Protein AF-D2MNS5-F1 (afdb_monomer_lite)

Sequence (82 aa):
MYVGQAYQCCKKKSQRNEYDEQFLNLIETTLMTCSEPTNWIIRHDYLEKKKNNWYMEYFAKSSYYRLKKVAINEFLNCLEVS

Foldseek 3Di:
DLLVVLCCVVPPPVPDDPVNVVVSVLLVVLLVVFDPLLNVLCCQVPRDPHDPCPCVVPDDPVRNVVSNVVSVVSSVVSSVVD

InterPro domains:
  IPR058231 MG284-like, C-terminal domain [NF045770] (23-79)

Secondary structure (DSSP, 8-state):
-HHHHHHTTTS-GGG--HHHHHHHHHHHHHHHHS-HHHHHHHIIIIIS---TTGGGGTS-HHHHHHHHHHHHHHHHHHHHH-

Structure (mmCIF, N/CA/C/O backbone):
data_AF-D2MNS5-F1
#
_entry.id   AF-D2MNS5-F1
#
loop_
_atom_site.group_PDB
_atom_site.id
_atom_site.type_symbol
_atom_site.label_atom_id
_atom_site.label_al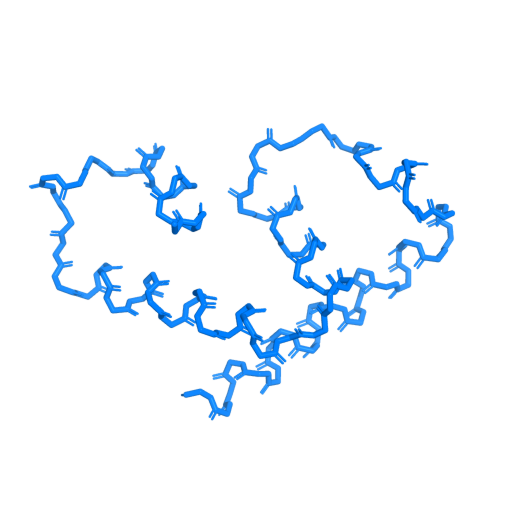t_id
_atom_site.label_comp_id
_atom_site.label_asym_id
_atom_site.label_entity_id
_atom_site.label_seq_id
_atom_site.pdbx_PDB_ins_code
_atom_site.Cartn_x
_atom_site.Cartn_y
_atom_site.Cartn_z
_atom_site.occupancy
_atom_site.B_iso_or_equiv
_atom_site.auth_seq_id
_atom_site.auth_comp_id
_atom_site.auth_asym_id
_atom_site.auth_atom_id
_atom_site.pdbx_PDB_model_num
ATOM 1 N N . MET A 1 1 ? 4.069 -1.770 15.167 1.00 53.78 1 MET A N 1
ATOM 2 C CA . MET A 1 1 ? 2.897 -1.246 14.443 1.00 53.78 1 MET A CA 1
ATOM 3 C C . MET A 1 1 ? 3.282 0.098 13.855 1.00 53.78 1 MET A C 1
ATOM 5 O O . MET A 1 1 ? 3.426 1.079 14.581 1.00 53.78 1 MET A O 1
ATOM 9 N N . TYR A 1 2 ? 3.623 0.085 12.574 1.00 56.31 2 TYR A N 1
ATOM 10 C CA . TYR A 1 2 ? 4.223 1.202 11.853 1.00 56.31 2 TYR A CA 1
ATOM 11 C C . TYR A 1 2 ? 3.209 2.288 11.487 1.00 56.31 2 TYR A C 1
ATOM 13 O O . TYR A 1 2 ? 3.513 3.475 11.597 1.00 56.31 2 TYR A O 1
ATOM 21 N N . VAL A 1 3 ? 1.971 1.903 11.179 1.00 58.62 3 VAL A N 1
ATOM 22 C CA . VAL A 1 3 ? 0.850 2.837 11.005 1.00 58.62 3 VAL A CA 1
ATOM 23 C C . VAL A 1 3 ? 0.566 3.547 12.332 1.00 58.62 3 VAL A C 1
ATOM 25 O O . VAL A 1 3 ? 0.311 4.748 12.367 1.00 58.62 3 VAL A O 1
ATOM 28 N N . GLY A 1 4 ? 0.751 2.845 13.455 1.00 56.72 4 GLY A N 1
ATOM 29 C CA . GLY A 1 4 ? 0.683 3.427 14.794 1.00 56.72 4 GLY A CA 1
ATOM 30 C C . GLY A 1 4 ? 1.697 4.553 15.048 1.00 56.72 4 GLY A C 1
ATOM 31 O O . GLY A 1 4 ? 1.369 5.478 15.785 1.00 56.72 4 GLY A O 1
ATOM 32 N N . GLN A 1 5 ? 2.891 4.520 14.443 1.00 58.72 5 GLN A N 1
ATOM 33 C CA . GLN A 1 5 ? 3.873 5.616 14.519 1.00 58.72 5 GLN A CA 1
ATOM 34 C C . GLN A 1 5 ? 3.529 6.775 13.572 1.00 58.72 5 GLN A C 1
ATOM 36 O O . GLN A 1 5 ? 3.672 7.934 13.960 1.00 58.72 5 GLN A O 1
ATOM 41 N N . ALA A 1 6 ? 3.022 6.487 12.370 1.00 58.53 6 ALA A N 1
ATOM 42 C CA . ALA A 1 6 ? 2.531 7.509 11.443 1.00 58.53 6 ALA A CA 1
ATOM 43 C C . ALA A 1 6 ? 1.374 8.327 12.052 1.00 58.53 6 ALA A C 1
ATOM 45 O O . ALA A 1 6 ? 1.397 9.559 12.048 1.00 58.53 6 ALA A O 1
ATOM 46 N N . TYR A 1 7 ? 0.406 7.649 12.678 1.00 57.28 7 TYR A N 1
ATOM 47 C CA . TYR A 1 7 ? -0.770 8.287 13.283 1.00 57.28 7 TYR A CA 1
ATOM 48 C C . TYR A 1 7 ? -0.479 9.050 14.583 1.00 57.28 7 TYR A C 1
ATOM 50 O O . TYR A 1 7 ? -1.236 9.951 14.950 1.00 57.28 7 TYR A O 1
ATOM 58 N N . GLN A 1 8 ? 0.629 8.744 15.271 1.00 57.81 8 GLN A N 1
ATOM 59 C CA . GLN A 1 8 ? 1.062 9.489 16.463 1.00 57.81 8 GLN A CA 1
ATOM 60 C C . GLN A 1 8 ? 1.355 10.964 16.162 1.00 57.81 8 GLN A C 1
ATOM 62 O O . GLN A 1 8 ? 1.258 11.799 17.061 1.00 57.81 8 G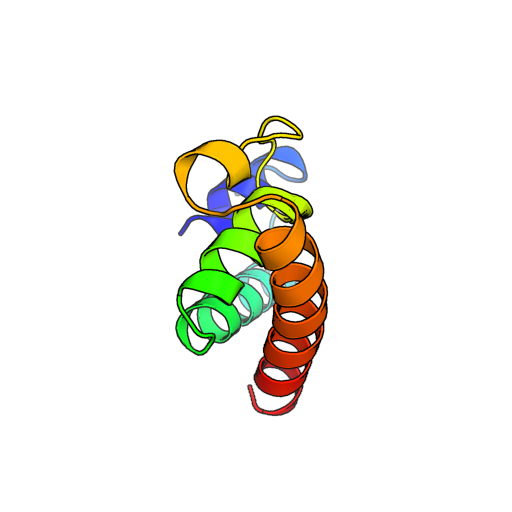LN A O 1
ATOM 67 N N . CYS A 1 9 ? 1.668 11.301 14.905 1.00 60.88 9 CYS A N 1
ATOM 68 C CA . CYS A 1 9 ? 1.829 12.689 14.475 1.00 60.88 9 CYS A CA 1
ATOM 69 C C . CYS A 1 9 ? 0.500 13.465 14.443 1.00 60.88 9 CYS A C 1
ATOM 71 O O . CYS A 1 9 ? 0.526 14.689 14.541 1.00 60.88 9 CYS A O 1
ATOM 73 N N . CYS A 1 10 ? -0.640 12.779 14.303 1.00 62.47 10 CYS A N 1
ATOM 74 C CA . CYS A 1 10 ? -1.964 13.397 14.185 1.00 62.47 10 CYS A CA 1
ATOM 75 C C . CYS A 1 10 ? -2.724 13.426 15.520 1.00 62.47 10 CYS A C 1
ATOM 77 O O . CYS A 1 10 ? -3.406 14.407 15.808 1.00 62.47 10 CYS A O 1
ATOM 79 N N . LYS A 1 11 ? -2.590 12.386 16.357 1.00 61.56 11 LYS A N 1
ATOM 80 C CA . LYS A 1 11 ? -3.158 12.334 17.717 1.00 61.56 11 LYS A CA 1
ATOM 81 C C . LYS A 1 11 ? -2.255 11.550 18.667 1.00 61.56 11 LYS A C 1
ATOM 83 O O . LYS A 1 11 ? -1.733 10.489 18.326 1.00 61.56 11 LYS A O 1
ATOM 88 N N . LYS A 1 12 ? -2.143 12.023 19.913 1.00 69.88 12 LYS A N 1
ATOM 89 C CA . LYS A 1 12 ? -1.499 11.252 20.990 1.00 69.88 12 LYS A CA 1
ATOM 90 C C . LYS A 1 12 ? -2.325 9.999 21.293 1.00 69.88 12 LYS A C 1
ATOM 92 O O . LYS A 1 12 ? -3.550 10.056 21.301 1.00 69.88 12 LYS A O 1
ATOM 97 N N . LYS A 1 13 ? -1.654 8.889 21.624 1.00 65.31 13 LYS A N 1
ATOM 98 C CA . LYS A 1 13 ? -2.298 7.601 21.951 1.00 65.31 13 LYS A CA 1
ATOM 99 C C . LYS A 1 13 ? -3.388 7.717 23.029 1.00 65.31 13 LYS A C 1
ATOM 101 O O . LYS A 1 13 ? -4.402 7.047 22.924 1.00 65.31 13 LYS A O 1
ATOM 106 N N . SER A 1 14 ? -3.213 8.603 24.011 1.00 66.25 14 SER A N 1
ATOM 107 C CA . SER A 1 14 ? -4.188 8.860 25.084 1.00 66.25 14 SER A CA 1
ATOM 108 C C . SER A 1 14 ? -5.496 9.525 24.631 1.00 66.25 14 SER A C 1
ATOM 110 O O . SER A 1 14 ? -6.401 9.676 25.442 1.00 66.25 14 SER A O 1
ATOM 112 N N . GLN A 1 15 ? -5.589 9.953 23.370 1.00 74.00 15 GLN A N 1
ATOM 113 C CA . GLN A 1 15 ? -6.753 10.630 22.785 1.00 74.00 15 GLN A CA 1
ATOM 114 C C . GLN A 1 15 ? -7.394 9.823 21.646 1.00 74.00 15 GLN A C 1
ATOM 116 O O . GLN A 1 15 ? -8.280 10.334 20.958 1.00 74.00 15 GLN A O 1
ATOM 121 N N . ARG A 1 16 ? -6.918 8.595 21.399 1.00 78.88 16 ARG A N 1
ATOM 122 C CA . ARG A 1 16 ? -7.487 7.704 20.385 1.00 78.88 16 ARG A CA 1
ATOM 123 C C . ARG A 1 16 ? -8.717 7.019 20.962 1.00 78.88 16 ARG A C 1
ATOM 125 O O . ARG A 1 16 ? -8.668 6.517 22.083 1.00 78.88 16 ARG A O 1
ATOM 132 N N . ASN A 1 17 ? -9.810 7.035 20.211 1.00 85.06 17 ASN A N 1
ATOM 133 C CA . ASN A 1 17 ? -10.989 6.248 20.556 1.00 85.06 17 ASN A CA 1
ATOM 134 C C . ASN A 1 17 ? -10.898 4.847 19.927 1.00 85.06 17 ASN A C 1
ATOM 136 O O . ASN A 1 17 ? -9.956 4.532 19.201 1.00 85.06 17 ASN A O 1
ATOM 140 N N . GLU A 1 18 ? -11.877 3.998 20.221 1.00 86.50 18 GLU A N 1
ATOM 141 C CA . GLU A 1 18 ? -11.916 2.631 19.700 1.00 86.50 18 GLU A CA 1
ATOM 142 C C . GLU A 1 18 ? -11.926 2.583 18.162 1.00 86.50 18 GLU A C 1
ATOM 144 O O . GLU A 1 18 ? -11.202 1.786 17.572 1.00 86.50 18 GLU A O 1
ATOM 149 N N . TYR A 1 19 ? -12.664 3.485 17.509 1.00 85.00 19 TYR A N 1
ATOM 150 C CA . TYR A 1 19 ? -12.719 3.575 16.047 1.00 85.00 19 TYR A CA 1
ATOM 151 C C . TYR A 1 19 ? -11.367 3.948 15.429 1.00 85.00 19 TYR A C 1
ATOM 153 O O . TYR A 1 19 ? -11.003 3.408 14.386 1.00 85.00 19 TYR A O 1
ATOM 161 N N . ASP A 1 20 ? -10.599 4.828 16.082 1.00 85.31 20 ASP A N 1
ATOM 162 C CA . ASP A 1 20 ? -9.237 5.164 15.659 1.00 85.31 20 ASP A CA 1
ATOM 163 C C . ASP A 1 20 ? -8.346 3.902 15.688 1.00 85.31 20 ASP A C 1
ATOM 165 O O . ASP A 1 20 ? -7.581 3.668 14.755 1.00 85.31 20 ASP A O 1
ATOM 169 N N . GLU A 1 21 ? -8.444 3.061 16.725 1.00 84.75 21 GLU A N 1
ATOM 170 C CA . GLU A 1 21 ? -7.663 1.814 16.817 1.00 84.75 21 GLU A CA 1
ATOM 171 C C . GLU A 1 21 ? -8.137 0.756 15.806 1.00 84.75 21 GLU A C 1
ATOM 173 O O . GLU A 1 21 ? -7.307 0.104 15.173 1.00 84.75 21 GLU A O 1
ATOM 178 N N . GLN A 1 22 ? -9.451 0.608 15.603 1.00 88.00 22 GLN A N 1
ATOM 179 C CA . GLN A 1 22 ? -10.009 -0.305 14.598 1.00 88.00 22 GLN A CA 1
ATOM 180 C C . GLN A 1 22 ? -9.562 0.082 13.185 1.00 88.00 22 GLN A C 1
ATOM 182 O O . GLN A 1 22 ? -9.107 -0.774 12.427 1.00 88.00 22 GLN A O 1
ATOM 187 N N . PHE A 1 23 ? -9.609 1.373 12.851 1.00 87.38 23 PHE A N 1
ATOM 188 C CA . PHE A 1 23 ? -9.134 1.874 11.565 1.00 87.38 23 PHE A CA 1
ATOM 189 C C . 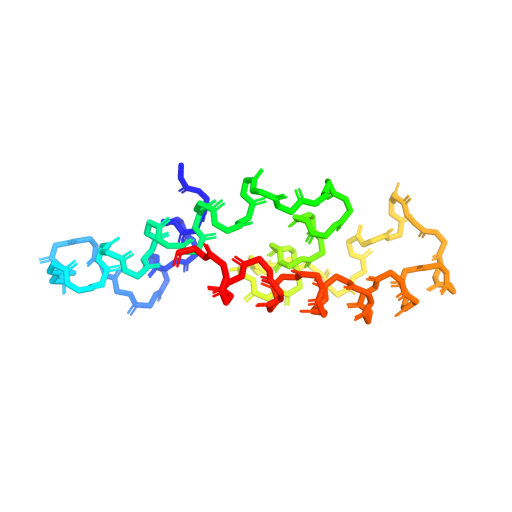PHE A 1 23 ? -7.634 1.620 11.375 1.00 87.38 23 PHE A C 1
ATOM 191 O O . PHE A 1 23 ? -7.208 1.155 10.321 1.00 87.38 23 PHE A O 1
ATOM 198 N N . LEU A 1 24 ? -6.818 1.855 12.407 1.00 87.62 24 LEU A N 1
ATOM 199 C CA . LEU A 1 24 ? -5.383 1.562 12.355 1.00 87.62 24 LEU A CA 1
ATOM 200 C C . LEU A 1 24 ? -5.092 0.076 12.138 1.00 87.62 24 LEU A C 1
ATOM 202 O O . LEU A 1 24 ? -4.204 -0.264 11.354 1.00 87.62 24 LEU A O 1
ATOM 206 N N . ASN A 1 25 ? -5.842 -0.795 12.812 1.00 88.06 25 ASN A N 1
ATOM 207 C CA . ASN A 1 25 ? -5.727 -2.240 12.650 1.00 88.06 25 ASN A CA 1
ATOM 208 C C . ASN A 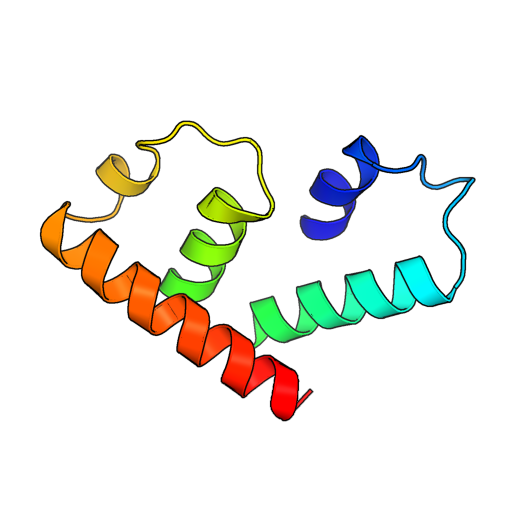1 25 ? -6.137 -2.689 11.247 1.00 88.06 25 ASN A C 1
ATOM 210 O O . ASN A 1 25 ? -5.458 -3.543 10.677 1.00 88.06 25 ASN A O 1
ATOM 214 N N . LEU A 1 26 ? -7.192 -2.099 10.676 1.00 91.25 26 LEU A N 1
ATOM 215 C CA . LEU A 1 26 ? -7.598 -2.355 9.296 1.00 91.25 26 LEU A CA 1
ATOM 216 C C . LEU A 1 26 ? -6.453 -2.024 8.335 1.00 91.25 26 LEU A C 1
ATOM 218 O O . LEU A 1 26 ? -6.009 -2.898 7.601 1.00 91.25 26 LEU A O 1
ATOM 222 N N . ILE A 1 27 ? -5.896 -0.810 8.412 1.00 91.25 27 ILE A N 1
ATOM 223 C CA . ILE A 1 27 ? -4.795 -0.395 7.529 1.00 91.25 27 ILE A CA 1
ATOM 224 C C . ILE A 1 27 ? -3.567 -1.308 7.685 1.00 91.25 27 ILE A C 1
ATOM 226 O O . ILE A 1 27 ? -2.979 -1.708 6.682 1.00 91.25 27 ILE A O 1
ATOM 230 N N . GLU A 1 28 ? -3.171 -1.670 8.911 1.00 90.06 28 GLU A N 1
ATOM 231 C CA . GLU A 1 28 ? -2.060 -2.613 9.141 1.00 90.06 28 GLU A CA 1
ATOM 232 C C . GLU A 1 28 ? -2.346 -3.995 8.540 1.00 90.06 28 GLU A C 1
ATOM 234 O O . GLU A 1 28 ? -1.475 -4.575 7.894 1.00 90.06 28 GLU A O 1
ATOM 239 N N . THR A 1 29 ? -3.565 -4.509 8.709 1.00 91.69 29 THR A N 1
ATOM 240 C CA . THR A 1 29 ? -3.955 -5.828 8.191 1.00 91.69 29 THR A CA 1
ATOM 241 C C . THR A 1 29 ? -3.970 -5.833 6.668 1.00 91.69 29 THR A C 1
ATOM 243 O O . THR A 1 29 ? -3.350 -6.702 6.056 1.00 91.69 29 THR A O 1
ATOM 246 N N . THR A 1 30 ? -4.555 -4.808 6.047 1.00 94.12 30 THR A N 1
ATOM 247 C CA . THR A 1 30 ? -4.550 -4.639 4.591 1.00 94.12 30 THR A CA 1
ATOM 248 C C . THR A 1 30 ? -3.120 -4.547 4.047 1.00 94.12 30 THR A C 1
ATOM 250 O O . THR A 1 30 ? -2.788 -5.196 3.054 1.00 94.12 30 THR A O 1
ATOM 253 N N . LEU A 1 31 ? -2.221 -3.822 4.722 1.00 92.69 31 LEU A N 1
ATOM 254 C CA . LEU A 1 31 ? -0.808 -3.766 4.332 1.00 92.69 31 LEU A CA 1
ATOM 255 C C . LEU A 1 31 ? -0.111 -5.130 4.423 1.00 92.69 31 LEU A C 1
ATOM 257 O O . LEU A 1 31 ? 0.724 -5.424 3.570 1.00 92.69 31 LEU A O 1
ATOM 261 N N . MET A 1 32 ? -0.430 -5.955 5.425 1.00 90.31 32 MET A N 1
ATOM 262 C CA . MET A 1 32 ? 0.121 -7.313 5.553 1.00 90.31 32 MET A CA 1
ATOM 263 C C . MET A 1 32 ? -0.380 -8.266 4.460 1.00 90.31 32 MET A C 1
ATOM 265 O O . MET A 1 32 ? 0.321 -9.218 4.13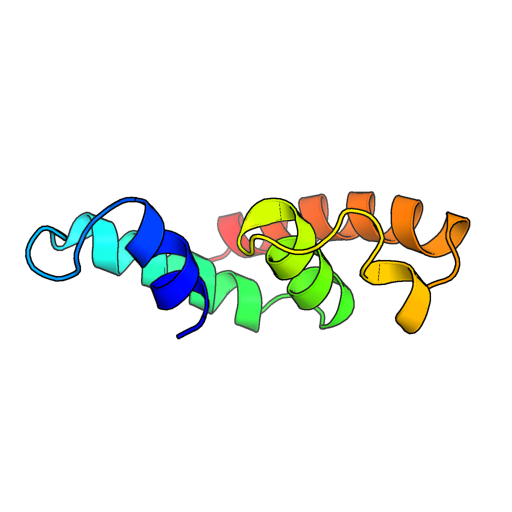0 1.00 90.31 32 MET A O 1
ATOM 269 N N . THR A 1 33 ? -1.564 -8.014 3.895 1.00 92.94 33 THR A N 1
ATOM 270 C CA . THR A 1 33 ? -2.103 -8.806 2.774 1.00 92.94 33 THR A CA 1
ATOM 271 C C . THR A 1 33 ? -1.580 -8.375 1.406 1.00 92.94 33 THR A C 1
ATOM 273 O O . THR A 1 33 ? -1.604 -9.169 0.469 1.00 92.94 33 THR A O 1
ATOM 276 N N . CYS A 1 34 ? -1.104 -7.135 1.283 1.00 94.75 34 CYS A N 1
ATOM 277 C CA . CYS A 1 34 ? -0.527 -6.623 0.045 1.00 94.75 34 CYS A CA 1
ATOM 278 C C . CYS A 1 34 ? 0.844 -7.249 -0.244 1.00 94.75 34 CYS A C 1
ATOM 280 O O . CYS A 1 34 ? 1.589 -7.631 0.661 1.00 94.75 34 CYS A O 1
ATOM 282 N N . SER A 1 35 ? 1.232 -7.244 -1.517 1.00 95.69 35 SER A N 1
ATOM 283 C CA . SER A 1 35 ? 2.590 -7.557 -1.948 1.00 95.69 35 SER A CA 1
ATOM 284 C C . SER A 1 35 ? 3.626 -6.624 -1.309 1.00 95.69 35 SER A C 1
ATOM 286 O O . SER A 1 35 ? 3.348 -5.469 -0.978 1.00 95.69 35 SER A O 1
ATOM 288 N N . GLU A 1 36 ? 4.860 -7.111 -1.162 1.00 93.88 36 GLU A N 1
ATOM 289 C CA . GLU A 1 36 ? 5.955 -6.347 -0.551 1.00 93.88 36 GLU A CA 1
ATOM 290 C C . GLU A 1 36 ? 6.224 -4.992 -1.245 1.00 93.88 36 GLU A C 1
ATOM 292 O O . GLU A 1 36 ? 6.298 -3.982 -0.537 1.00 93.88 36 GLU A O 1
ATOM 297 N N . PRO A 1 37 ? 6.278 -4.890 -2.594 1.00 94.12 37 PRO A N 1
ATOM 298 C CA . PRO A 1 37 ? 6.430 -3.597 -3.262 1.00 94.12 37 PRO A CA 1
ATOM 299 C C . PRO A 1 37 ? 5.287 -2.633 -2.939 1.00 94.12 37 PRO A C 1
ATOM 301 O O . PRO A 1 37 ? 5.524 -1.446 -2.720 1.00 94.12 37 PRO A O 1
ATOM 304 N N . THR A 1 38 ? 4.054 -3.136 -2.874 1.00 95.81 38 THR A N 1
ATOM 305 C CA . THR A 1 38 ? 2.879 -2.338 -2.522 1.00 95.81 38 THR A CA 1
ATOM 306 C C . THR A 1 38 ? 2.945 -1.863 -1.083 1.00 95.81 38 THR A C 1
ATOM 308 O O . THR A 1 38 ? 2.768 -0.674 -0.828 1.00 95.81 38 THR A O 1
ATOM 311 N N . ASN A 1 39 ? 3.299 -2.747 -0.152 1.00 93.50 39 ASN A N 1
ATOM 312 C CA . ASN A 1 39 ? 3.501 -2.404 1.249 1.00 93.50 39 ASN A CA 1
ATOM 313 C C . ASN A 1 39 ? 4.536 -1.274 1.400 1.00 93.50 39 ASN A C 1
ATOM 315 O O . ASN A 1 39 ? 4.242 -0.250 2.019 1.00 93.50 39 ASN A O 1
ATOM 319 N N . TRP A 1 40 ? 5.707 -1.401 0.764 1.00 92.06 40 TRP A N 1
ATOM 320 C CA . TRP A 1 40 ? 6.750 -0.370 0.802 1.00 92.06 40 TRP A CA 1
ATOM 321 C C . TRP A 1 40 ? 6.282 0.954 0.208 1.00 92.06 40 TRP A C 1
ATOM 323 O O . TRP A 1 40 ? 6.480 2.004 0.821 1.00 92.06 40 TRP A O 1
ATOM 333 N N . ILE A 1 41 ? 5.636 0.913 -0.960 1.00 93.88 41 ILE A N 1
ATOM 334 C CA . ILE A 1 41 ? 5.161 2.119 -1.636 1.00 93.88 41 ILE A CA 1
ATOM 335 C C . ILE A 1 41 ? 4.113 2.836 -0.792 1.00 93.88 41 ILE A C 1
ATOM 337 O O . ILE A 1 41 ? 4.273 4.024 -0.524 1.00 93.88 41 ILE A O 1
ATOM 341 N N . ILE A 1 42 ? 3.062 2.141 -0.349 1.00 93.69 42 ILE A N 1
ATOM 342 C CA . ILE A 1 42 ? 1.988 2.762 0.434 1.00 93.69 42 ILE A CA 1
ATOM 343 C C . ILE A 1 42 ? 2.558 3.385 1.706 1.00 93.69 42 ILE A C 1
ATOM 345 O O . ILE A 1 42 ? 2.241 4.524 2.054 1.00 93.69 42 ILE A O 1
ATOM 349 N N . ARG A 1 43 ? 3.468 2.681 2.376 1.00 90.19 43 ARG A N 1
ATOM 350 C CA . ARG A 1 43 ? 4.055 3.178 3.613 1.00 90.19 43 ARG A CA 1
ATOM 351 C C . ARG A 1 43 ? 4.937 4.389 3.400 1.00 90.19 43 ARG A C 1
ATOM 353 O O . ARG A 1 43 ? 4.730 5.389 4.076 1.00 90.19 43 ARG A O 1
ATOM 360 N N . HIS A 1 44 ? 5.892 4.328 2.484 1.00 89.88 44 HIS A N 1
ATOM 361 C CA . HIS A 1 44 ? 6.854 5.410 2.321 1.00 89.88 44 HIS A CA 1
ATOM 362 C C . HIS A 1 44 ? 6.280 6.643 1.614 1.00 89.88 44 HIS A C 1
ATOM 364 O O . HIS A 1 44 ? 6.725 7.747 1.919 1.00 89.88 44 HIS A O 1
ATOM 370 N N . ASP A 1 45 ? 5.294 6.486 0.723 1.00 90.44 45 ASP A N 1
ATOM 371 C CA . ASP A 1 45 ? 4.690 7.630 0.028 1.00 90.44 45 ASP A CA 1
ATOM 372 C C . ASP A 1 45 ? 3.527 8.277 0.780 1.00 90.44 45 ASP A C 1
ATOM 374 O O . ASP A 1 45 ? 3.285 9.469 0.581 1.00 90.44 45 ASP A O 1
ATOM 378 N N . TYR A 1 46 ? 2.786 7.519 1.594 1.00 88.31 46 TYR A N 1
ATOM 379 C CA . TYR A 1 46 ? 1.510 7.999 2.139 1.00 88.31 46 TYR A CA 1
ATOM 380 C C . TYR A 1 46 ? 1.442 7.999 3.663 1.00 88.31 46 TYR A C 1
ATOM 382 O O . TYR A 1 46 ? 0.747 8.841 4.230 1.00 88.31 46 TYR A O 1
ATOM 390 N N . LEU A 1 47 ? 2.139 7.084 4.340 1.00 85.88 47 LEU A N 1
ATOM 391 C CA . LEU A 1 47 ? 2.035 6.945 5.797 1.00 85.88 47 LEU A CA 1
ATOM 392 C C . LEU A 1 47 ? 3.246 7.539 6.523 1.00 85.88 47 LEU A C 1
ATOM 394 O O . LEU A 1 47 ? 3.113 8.165 7.572 1.00 85.88 47 LEU A O 1
ATOM 398 N N . GLU A 1 48 ? 4.440 7.371 5.973 1.00 83.44 48 GLU A N 1
ATOM 399 C CA . GLU A 1 48 ? 5.687 7.821 6.572 1.00 83.44 48 GLU A CA 1
ATOM 400 C C . GLU A 1 48 ? 6.127 9.167 5.983 1.00 83.44 48 GLU A C 1
ATOM 402 O O . GLU A 1 48 ? 6.023 9.421 4.786 1.00 83.44 48 GLU A O 1
ATOM 407 N N . LYS A 1 49 ? 6.713 10.035 6.815 1.00 69.69 49 LYS A N 1
ATOM 408 C CA . LYS A 1 49 ? 7.374 11.264 6.347 1.00 69.69 49 LYS A CA 1
ATOM 409 C C . LYS A 1 49 ? 8.757 10.942 5.768 1.00 69.69 49 LYS A C 1
ATOM 411 O O . LYS A 1 49 ? 9.780 11.287 6.361 1.00 69.69 49 LYS A O 1
ATOM 416 N N . LYS A 1 50 ? 8.810 10.227 4.644 1.00 71.00 50 LYS A N 1
ATOM 417 C CA . LYS A 1 50 ? 10.066 9.915 3.941 1.00 71.00 50 LYS A CA 1
ATOM 418 C C . LYS A 1 50 ? 10.387 10.978 2.888 1.00 71.00 50 LYS A C 1
ATOM 420 O O . LYS A 1 50 ? 9.552 11.788 2.502 1.00 71.00 50 LYS A O 1
ATOM 425 N N . LYS A 1 51 ? 11.650 11.010 2.450 1.00 76.75 51 LYS A N 1
ATOM 426 C CA . LYS A 1 51 ? 12.108 11.906 1.376 1.00 76.75 51 LYS A CA 1
ATOM 427 C C . LYS A 1 51 ? 11.461 11.492 0.049 1.00 76.75 51 LYS A C 1
ATOM 429 O O . LYS A 1 51 ? 11.378 10.300 -0.226 1.00 76.75 51 LYS A O 1
ATOM 434 N N . ASN A 1 52 ? 11.157 12.458 -0.822 1.00 75.94 52 ASN A N 1
ATOM 435 C CA . ASN A 1 52 ? 10.524 12.243 -2.140 1.00 75.94 52 ASN A CA 1
ATOM 436 C C . ASN A 1 52 ? 11.231 11.236 -3.081 1.00 75.94 52 ASN A C 1
ATOM 438 O O . ASN A 1 52 ? 10.653 10.853 -4.092 1.00 75.94 52 ASN A O 1
ATOM 442 N N . ASN A 1 53 ? 12.463 10.812 -2.781 1.00 89.00 53 ASN A N 1
ATOM 443 C CA . ASN A 1 53 ? 13.282 9.943 -3.632 1.00 89.00 53 ASN A CA 1
ATOM 444 C C . ASN A 1 53 ? 13.688 8.619 -2.958 1.00 89.00 53 ASN A C 1
ATOM 446 O O . ASN A 1 53 ? 14.638 7.986 -3.408 1.00 89.00 53 ASN A O 1
ATOM 450 N N . TRP A 1 54 ? 13.006 8.197 -1.886 1.00 90.81 54 TRP A N 1
ATOM 451 C CA . TRP A 1 54 ? 13.326 6.952 -1.164 1.00 90.81 54 TRP A CA 1
ATOM 452 C C . TRP A 1 54 ? 13.388 5.718 -2.084 1.00 90.81 54 TRP A C 1
ATOM 454 O O . TRP A 1 54 ? 14.184 4.814 -1.862 1.00 90.81 54 TRP A O 1
ATOM 464 N N . TYR A 1 55 ? 12.589 5.707 -3.154 1.00 92.88 55 TYR A N 1
ATOM 465 C CA . TYR A 1 55 ? 12.507 4.596 -4.096 1.00 92.88 55 TYR A CA 1
ATOM 466 C C . TYR A 1 55 ? 13.790 4.360 -4.896 1.00 92.88 55 TYR A C 1
ATOM 468 O O . TYR A 1 55 ? 13.954 3.274 -5.439 1.00 92.88 55 TYR A O 1
ATOM 476 N N . MET A 1 56 ? 14.687 5.348 -5.000 1.00 92.44 56 MET A N 1
ATOM 477 C CA . MET A 1 56 ? 15.889 5.244 -5.839 1.00 92.44 56 MET A CA 1
ATOM 478 C C . MET A 1 56 ? 16.859 4.155 -5.367 1.00 92.44 56 MET A C 1
ATOM 480 O O . MET A 1 56 ? 17.655 3.671 -6.164 1.00 92.44 56 MET A O 1
ATOM 484 N N . GLU A 1 57 ? 16.777 3.756 -4.098 1.00 88.62 57 GLU A N 1
ATOM 485 C CA . GLU A 1 57 ? 17.584 2.675 -3.521 1.00 88.62 57 GLU A CA 1
ATOM 486 C C . GLU A 1 57 ? 17.072 1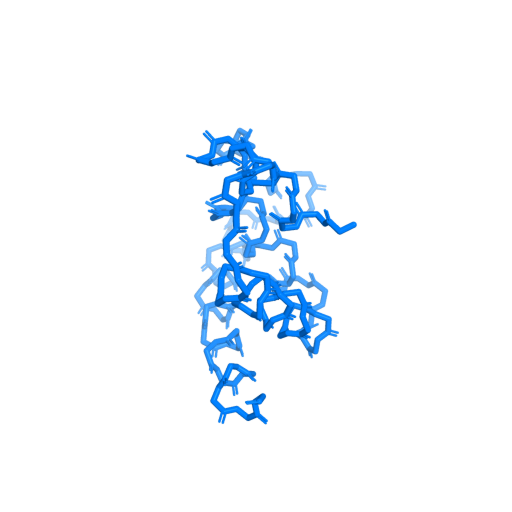.275 -3.911 1.00 88.62 57 GLU A C 1
ATOM 488 O O . GLU A 1 57 ? 17.819 0.306 -3.822 1.00 88.62 57 GLU A O 1
ATOM 493 N N . TYR A 1 58 ? 15.820 1.164 -4.372 1.00 89.50 58 TYR A N 1
ATOM 494 C CA . TYR A 1 58 ? 15.123 -0.120 -4.550 1.00 89.50 58 TYR A CA 1
ATOM 495 C C . TYR A 1 58 ? 14.557 -0.318 -5.961 1.00 89.50 58 TYR A C 1
ATOM 497 O O . TYR A 1 58 ? 14.415 -1.445 -6.433 1.00 89.50 58 TYR A O 1
ATOM 505 N N . PHE A 1 59 ? 14.224 0.771 -6.657 1.00 91.94 59 PHE A N 1
ATOM 506 C CA . PHE A 1 59 ? 13.509 0.741 -7.925 1.00 91.94 59 PHE A CA 1
ATOM 507 C C . PHE A 1 59 ? 14.109 1.721 -8.931 1.00 91.94 59 PHE A C 1
ATOM 509 O O . PHE A 1 59 ? 14.392 2.882 -8.631 1.00 91.94 59 PHE A O 1
ATOM 516 N N . ALA A 1 60 ? 14.180 1.291 -10.191 1.00 94.62 60 ALA A N 1
ATOM 517 C CA . ALA A 1 60 ? 14.354 2.223 -11.296 1.00 94.62 60 ALA A CA 1
ATOM 518 C C . ALA A 1 60 ? 13.152 3.180 -11.374 1.00 94.62 60 ALA A C 1
ATOM 520 O O . ALA A 1 60 ? 12.006 2.772 -11.172 1.00 94.62 60 ALA A O 1
ATOM 521 N N . LYS A 1 61 ? 13.395 4.444 -11.740 1.00 93.19 61 LYS A N 1
ATOM 522 C CA . LYS A 1 61 ? 12.368 5.501 -11.775 1.00 93.19 61 LYS A CA 1
ATOM 523 C C . LYS A 1 61 ? 11.119 5.107 -12.574 1.00 93.19 61 LYS A C 1
ATOM 525 O O . LYS A 1 61 ? 10.007 5.276 -12.088 1.00 93.19 61 LYS A O 1
ATOM 530 N N . SER A 1 62 ? 11.279 4.572 -13.783 1.00 92.94 62 SER A N 1
ATOM 531 C CA . SER A 1 62 ? 10.150 4.157 -14.631 1.00 92.94 62 SER A CA 1
ATOM 532 C C . SER A 1 62 ? 9.346 3.008 -14.013 1.00 92.94 62 SER A C 1
ATOM 534 O O . SER A 1 62 ? 8.115 3.062 -13.985 1.00 92.94 62 SER A O 1
ATOM 536 N N . SER A 1 63 ? 10.033 2.004 -13.463 1.00 94.88 63 SER A N 1
ATOM 537 C CA . SER A 1 63 ? 9.412 0.886 -12.749 1.00 94.88 63 SER A CA 1
ATOM 538 C C . SER A 1 63 ? 8.651 1.361 -11.519 1.00 94.88 63 SER A C 1
ATOM 540 O O . SER A 1 63 ? 7.527 0.921 -11.304 1.00 94.88 63 SER A O 1
ATOM 542 N N . TYR A 1 64 ? 9.219 2.306 -10.768 1.00 95.31 64 TYR A N 1
ATOM 543 C CA . TYR A 1 64 ? 8.602 2.874 -9.579 1.00 95.31 64 TYR A CA 1
ATOM 544 C C . TYR A 1 64 ? 7.239 3.503 -9.869 1.00 95.31 64 TYR A C 1
ATOM 546 O O . TYR A 1 64 ? 6.253 3.131 -9.247 1.00 95.31 64 TYR A O 1
ATOM 554 N N . TYR A 1 65 ? 7.145 4.410 -10.846 1.00 93.81 65 TYR A N 1
ATOM 555 C CA . TYR A 1 65 ? 5.867 5.066 -11.151 1.00 93.81 65 TYR A CA 1
ATOM 556 C C . TYR A 1 65 ? 4.800 4.077 -11.633 1.00 93.81 65 TYR A C 1
ATOM 558 O O . TYR A 1 65 ? 3.621 4.237 -11.309 1.00 93.81 65 TYR A O 1
ATOM 566 N N . ARG A 1 66 ? 5.203 3.028 -12.363 1.00 95.12 66 ARG A N 1
ATOM 567 C CA . ARG A 1 66 ? 4.290 1.946 -12.750 1.00 95.12 66 ARG A CA 1
ATOM 568 C C . ARG A 1 66 ? 3.826 1.151 -11.530 1.00 95.12 66 ARG A C 1
ATOM 570 O O . ARG A 1 66 ? 2.625 0.960 -11.363 1.00 95.12 66 ARG A O 1
ATOM 577 N N . LEU A 1 67 ? 4.761 0.728 -10.678 1.00 96.00 67 LEU A N 1
ATOM 578 C CA . LEU A 1 67 ? 4.472 -0.011 -9.449 1.00 96.00 67 LEU A CA 1
ATOM 579 C C . LEU A 1 67 ? 3.621 0.813 -8.488 1.00 96.00 67 LEU A C 1
ATOM 581 O O . LEU A 1 67 ? 2.712 0.264 -7.894 1.00 96.00 67 LEU A O 1
ATOM 585 N N . LYS A 1 68 ? 3.821 2.130 -8.405 1.00 95.44 68 LYS A N 1
ATOM 586 C CA . LYS A 1 68 ? 3.011 3.017 -7.568 1.00 95.44 68 LYS A CA 1
ATOM 587 C C . LYS A 1 68 ? 1.541 3.007 -7.962 1.00 95.44 68 LYS A C 1
ATOM 589 O O . LYS A 1 68 ? 0.673 2.944 -7.097 1.00 95.44 68 LYS A O 1
ATOM 594 N N . LYS A 1 69 ? 1.251 3.027 -9.265 1.00 95.44 69 LYS A N 1
ATOM 595 C CA . LYS A 1 69 ? -0.129 2.913 -9.752 1.00 95.44 69 LYS A CA 1
ATOM 596 C C . LYS A 1 69 ? -0.730 1.543 -9.421 1.00 95.44 69 LYS A C 1
ATOM 598 O O . LYS A 1 69 ? -1.882 1.474 -9.011 1.00 95.44 69 LYS A O 1
ATOM 603 N N . VAL A 1 70 ? 0.049 0.473 -9.589 1.00 97.00 70 VAL A N 1
ATOM 604 C CA . VAL A 1 70 ? -0.377 -0.894 -9.247 1.00 97.00 70 VAL A CA 1
ATOM 605 C C . VAL A 1 70 ? -0.624 -1.031 -7.745 1.00 97.00 70 VAL A C 1
ATOM 607 O O . VAL A 1 70 ? -1.656 -1.562 -7.362 1.00 97.00 70 VAL A O 1
ATOM 610 N N . ALA A 1 71 ? 0.256 -0.473 -6.918 1.00 96.94 71 ALA A N 1
ATOM 611 C CA . ALA A 1 71 ? 0.198 -0.542 -5.467 1.00 96.94 71 ALA A CA 1
ATOM 612 C C . ALA A 1 71 ? -1.070 0.087 -4.895 1.00 96.94 71 ALA A C 1
ATOM 614 O O . ALA A 1 71 ? -1.689 -0.482 -4.005 1.00 96.94 71 ALA A O 1
ATOM 615 N N . ILE A 1 72 ? -1.498 1.231 -5.433 1.00 95.62 72 ILE A N 1
ATOM 616 C CA . ILE A 1 72 ? -2.752 1.860 -5.002 1.00 95.62 72 ILE A CA 1
ATOM 617 C C . ILE A 1 72 ? -3.954 0.974 -5.332 1.00 95.62 72 ILE A C 1
ATOM 619 O O . ILE A 1 72 ? -4.812 0.777 -4.479 1.00 95.62 72 ILE A O 1
ATOM 623 N N . ASN A 1 73 ? -4.002 0.406 -6.539 1.00 96.50 73 ASN A N 1
ATOM 624 C CA . ASN A 1 73 ? -5.099 -0.480 -6.928 1.00 96.50 73 ASN A CA 1
ATOM 625 C C . ASN A 1 73 ? -5.107 -1.771 -6.101 1.00 96.50 73 ASN A C 1
ATOM 627 O O . ASN A 1 73 ? -6.160 -2.196 -5.646 1.00 96.50 73 ASN A O 1
ATOM 631 N N . GLU A 1 74 ? -3.941 -2.383 -5.890 1.00 96.88 74 GLU A N 1
ATOM 632 C CA . GLU A 1 74 ? -3.808 -3.579 -5.060 1.00 96.88 74 GLU A CA 1
ATOM 633 C C . GLU A 1 74 ? -4.250 -3.301 -3.622 1.00 96.88 74 GLU A C 1
ATOM 635 O O . GLU A 1 74 ? -5.051 -4.052 -3.078 1.00 96.88 74 GLU A O 1
ATOM 640 N N . PHE A 1 75 ? -3.806 -2.186 -3.041 1.00 96.12 75 PHE A N 1
ATOM 641 C CA . PHE A 1 75 ? -4.192 -1.795 -1.691 1.00 96.12 75 PHE A CA 1
ATOM 642 C C . PHE A 1 75 ? -5.708 -1.612 -1.548 1.00 96.12 75 PHE A C 1
ATOM 644 O O . PHE A 1 75 ? -6.290 -2.112 -0.589 1.00 96.12 75 PHE A O 1
ATOM 651 N N . LEU A 1 76 ? -6.358 -0.941 -2.507 1.00 94.31 76 LEU A N 1
ATOM 652 C CA . LEU A 1 76 ? -7.817 -0.776 -2.512 1.00 94.31 76 LEU A CA 1
ATOM 653 C C . LEU A 1 76 ? -8.545 -2.117 -2.655 1.00 94.31 76 LEU A C 1
ATOM 655 O O . LEU A 1 76 ? -9.484 -2.373 -1.909 1.00 94.31 76 LEU A O 1
ATOM 659 N N . ASN A 1 77 ? -8.072 -2.997 -3.539 1.00 94.69 77 ASN A N 1
ATOM 660 C CA . ASN A 1 77 ? -8.643 -4.336 -3.690 1.00 94.69 77 ASN A CA 1
ATOM 661 C C . ASN A 1 77 ? -8.512 -5.155 -2.396 1.00 94.69 77 ASN A C 1
ATOM 663 O O . ASN A 1 77 ? -9.441 -5.860 -2.019 1.00 94.69 77 ASN A O 1
ATOM 667 N N . CYS A 1 78 ? -7.378 -5.061 -1.695 1.00 92.81 78 CYS A N 1
ATOM 668 C CA . CYS A 1 78 ? -7.208 -5.714 -0.399 1.00 92.81 78 CYS A CA 1
ATOM 669 C C . CYS A 1 78 ? -8.126 -5.104 0.671 1.00 92.81 78 CYS A C 1
ATOM 671 O O . CYS A 1 78 ? -8.627 -5.836 1.520 1.00 92.81 78 CYS A O 1
ATOM 673 N N . LEU A 1 79 ? -8.374 -3.791 0.625 1.00 89.94 79 LEU A N 1
ATOM 674 C CA . LEU A 1 79 ? -9.261 -3.097 1.562 1.00 89.94 79 LEU A CA 1
ATOM 675 C C . LEU A 1 79 ? -10.729 -3.519 1.389 1.00 89.94 79 LEU A C 1
ATOM 677 O O . LEU A 1 79 ? -11.427 -3.675 2.381 1.00 89.94 79 LEU A O 1
ATOM 681 N N . GLU A 1 80 ? -11.189 -3.731 0.152 1.00 82.69 80 GLU A N 1
ATOM 682 C CA . GLU A 1 80 ? -12.558 -4.191 -0.145 1.00 82.69 80 GLU A CA 1
ATOM 683 C C . GLU A 1 80 ? -12.836 -5.632 0.314 1.00 82.69 80 GLU A C 1
ATOM 685 O O . GLU A 1 80 ? -13.992 -6.016 0.483 1.00 82.69 80 GLU A O 1
ATOM 690 N N . VAL A 1 81 ? -11.784 -6.430 0.512 1.00 62.41 81 VAL A N 1
ATOM 691 C CA . VAL A 1 81 ? -11.860 -7.842 0.925 1.00 62.41 81 VAL A CA 1
ATOM 692 C C . VAL A 1 81 ? -11.623 -8.020 2.439 1.00 62.41 81 VAL A C 1
ATOM 694 O O . VAL A 1 81 ? -11.821 -9.123 2.950 1.00 62.41 81 VAL A O 1
ATOM 697 N N . SER A 1 82 ? -11.201 -6.964 3.152 1.00 54.06 82 SER A N 1
ATOM 698 C CA . SER A 1 82 ? -10.803 -6.995 4.575 1.00 54.06 82 SER A CA 1
ATOM 699 C C . SER A 1 82 ? -11.963 -6.830 5.558 1.00 54.06 82 SER A C 1
ATOM 701 O O . SER A 1 82 ? -12.855 -5.993 5.300 1.00 54.06 82 SER A O 1
#

Organism: NCBI:txid679192

Radius of gyration: 13.69 Å; chains: 1; bounding box: 30×22×40 Å

pLDDT: mean 84.27, std 13.3, range [53.78, 97.0]